Protein AF-A0A0T9GIX4-F1 (afdb_monomer_lite)

Organism: Streptococcus pneumoniae (NCBI:txid1313)

Foldseek 3Di:
DVVVVVVVCVVPVPPADCPRPVNVVVVVVVVVVVVVVVVVVVVLVVLLVVCVVPPQQVVQVVDPPRDSSNSSVVVVVVVVVVVVPDPDPPDDPVVVVPPVVVVVPD

Structure (mmCIF, N/CA/C/O backbone):
data_AF-A0A0T9GIX4-F1
#
_entry.id   AF-A0A0T9GIX4-F1
#
loop_
_atom_site.group_PDB
_atom_site.id
_atom_site.type_symbol
_atom_site.label_atom_id
_atom_site.label_alt_id
_atom_site.label_comp_id
_atom_site.label_asym_id
_atom_site.label_entity_id
_atom_site.label_seq_id
_atom_site.pdbx_PDB_ins_code
_atom_site.Cartn_x
_atom_site.Cartn_y
_atom_site.Cartn_z
_atom_site.occupancy
_atom_site.B_iso_or_equiv
_atom_site.auth_seq_id
_atom_site.auth_comp_id
_atom_site.auth_asym_id
_atom_site.auth_atom_id
_atom_site.pdbx_PDB_model_num
ATOM 1 N N . MET A 1 1 ? -20.799 -13.698 5.369 1.00 61.03 1 MET A N 1
ATOM 2 C CA . MET A 1 1 ? -19.541 -13.365 6.087 1.00 61.03 1 MET A CA 1
ATOM 3 C C . MET A 1 1 ? -19.822 -12.476 7.296 1.00 61.03 1 MET A C 1
ATOM 5 O O . MET A 1 1 ? -19.457 -12.865 8.394 1.00 61.03 1 MET A O 1
ATOM 9 N N . ALA A 1 2 ? -20.518 -11.344 7.117 1.00 73.88 2 ALA A N 1
ATOM 10 C CA . ALA A 1 2 ? -20.869 -10.421 8.203 1.00 73.88 2 ALA A CA 1
ATOM 11 C C . ALA A 1 2 ? -21.776 -11.034 9.295 1.00 73.88 2 ALA A C 1
ATOM 13 O O . ALA A 1 2 ? -21.493 -10.844 10.470 1.00 73.88 2 ALA A O 1
ATOM 14 N N . GLU A 1 3 ? -22.789 -11.834 8.932 1.00 77.56 3 GLU A N 1
ATOM 15 C CA . GLU A 1 3 ? -23.657 -12.530 9.909 1.00 77.56 3 GLU A CA 1
ATOM 16 C C . GLU A 1 3 ? -22.873 -13.449 10.847 1.00 77.56 3 GLU A C 1
ATOM 18 O O . GLU A 1 3 ? -22.996 -13.347 12.060 1.00 77.56 3 GLU A O 1
ATOM 23 N N . LYS A 1 4 ? -21.988 -14.280 10.288 1.00 83.06 4 LYS A N 1
ATOM 24 C CA . LYS A 1 4 ? -21.161 -15.211 11.064 1.00 83.06 4 LYS A CA 1
ATOM 25 C C . LYS A 1 4 ? -20.226 -14.482 12.038 1.00 83.06 4 LYS A C 1
ATOM 27 O O . LYS A 1 4 ? -19.991 -14.963 13.138 1.00 83.06 4 LYS A O 1
ATOM 32 N N . LEU A 1 5 ? -19.702 -13.320 11.635 1.00 75.06 5 LEU A N 1
ATOM 33 C CA . LEU A 1 5 ? -18.893 -12.460 12.503 1.00 75.06 5 LEU A CA 1
ATOM 34 C C . LEU A 1 5 ? -19.735 -11.812 13.611 1.00 75.06 5 LEU A C 1
ATOM 36 O O . LEU A 1 5 ? -19.250 -11.695 14.731 1.00 75.06 5 LEU A O 1
ATOM 40 N N . SER A 1 6 ? -20.982 -11.432 13.316 1.00 74.00 6 SER A N 1
ATOM 41 C CA . SER A 1 6 ? -21.924 -10.893 14.306 1.00 74.00 6 SER A CA 1
ATOM 42 C C . SER A 1 6 ? -22.282 -11.934 15.364 1.00 74.00 6 SER A C 1
ATOM 44 O O . SER A 1 6 ? -22.229 -11.643 16.553 1.00 74.00 6 SER A O 1
ATOM 46 N N . GLU A 1 7 ? -22.563 -13.164 14.940 1.00 80.06 7 GLU A N 1
ATOM 47 C CA . GLU A 1 7 ? -22.918 -14.284 15.819 1.00 80.06 7 GLU A CA 1
ATOM 48 C C . GLU A 1 7 ? -21.757 -14.654 16.765 1.00 80.06 7 GLU A C 1
ATOM 50 O O . GLU A 1 7 ? -21.942 -14.812 17.971 1.00 80.06 7 GLU A O 1
ATOM 55 N N . LEU A 1 8 ? -20.528 -14.707 16.236 1.00 74.75 8 LEU A N 1
ATOM 56 C CA . LEU A 1 8 ? -19.301 -14.909 17.020 1.00 74.75 8 LEU A CA 1
ATOM 57 C C . LEU A 1 8 ? -19.029 -13.751 17.987 1.00 74.75 8 LEU A C 1
ATOM 59 O O . LEU A 1 8 ? -18.635 -13.983 19.130 1.00 74.75 8 LEU A O 1
ATOM 63 N N . ALA A 1 9 ? -19.245 -12.510 17.545 1.00 69.12 9 ALA A N 1
ATOM 64 C CA . ALA A 1 9 ? -19.086 -11.340 18.396 1.00 69.12 9 ALA A CA 1
ATOM 65 C C . ALA A 1 9 ? -20.074 -11.380 19.567 1.00 69.12 9 ALA A C 1
ATOM 67 O O . ALA A 1 9 ? -19.653 -11.213 20.705 1.00 69.12 9 ALA A O 1
ATOM 68 N N . GLU A 1 10 ? -21.351 -11.680 19.326 1.00 71.44 10 GLU A N 1
ATOM 69 C CA . GLU A 1 10 ? -22.364 -11.815 20.380 1.00 71.44 10 GLU A CA 1
ATOM 70 C C . GLU A 1 10 ? -22.006 -12.900 21.407 1.00 71.44 10 GLU A C 1
ATOM 72 O O . GLU A 1 10 ? -22.176 -12.687 22.609 1.00 71.44 10 GLU A O 1
ATOM 77 N N . GLN A 1 11 ? -21.432 -14.021 20.961 1.00 71.25 11 GLN A N 1
ATOM 78 C CA . GLN A 1 11 ? -20.985 -15.109 21.838 1.00 71.25 11 GLN A CA 1
ATOM 79 C C . GLN A 1 11 ? -19.714 -14.775 22.641 1.00 71.25 11 GLN A C 1
ATOM 81 O O . GLN A 1 11 ? -19.583 -15.213 23.783 1.00 71.25 11 GLN A O 1
ATOM 86 N N . SER A 1 12 ? -18.778 -13.996 22.088 1.00 65.88 12 SER A N 1
ATOM 87 C CA . SER A 1 12 ? -17.534 -13.599 22.774 1.00 65.88 12 SER A CA 1
ATOM 88 C C . SER A 1 12 ? -17.674 -12.359 23.667 1.00 65.88 12 SER A C 1
ATOM 90 O O . SER A 1 12 ? -16.859 -12.154 24.565 1.00 65.88 12 SER A O 1
ATOM 92 N N . TYR A 1 13 ? -18.687 -11.520 23.440 1.00 59.78 13 TYR A N 1
ATOM 93 C CA . TYR A 1 13 ? -18.799 -10.183 24.034 1.00 59.78 13 TYR A CA 1
ATOM 94 C C . TYR A 1 13 ? -19.336 -10.145 25.477 1.00 59.78 13 TYR A C 1
ATOM 96 O O . TYR A 1 13 ? -19.253 -9.110 26.137 1.00 59.78 13 TYR A O 1
ATOM 104 N N . LEU A 1 14 ? -19.842 -11.260 26.014 1.00 57.19 14 LEU A N 1
ATOM 105 C CA . LEU A 1 14 ? -20.516 -11.310 27.324 1.00 57.19 14 LEU A CA 1
ATOM 106 C C . LEU A 1 14 ? -19.659 -10.891 28.542 1.00 57.19 14 LEU A C 1
ATOM 108 O O . LEU A 1 14 ? -20.202 -10.765 29.636 1.00 57.19 14 LEU A O 1
ATOM 112 N N . ALA A 1 15 ? -18.355 -10.640 28.381 1.00 60.59 15 ALA A N 1
ATOM 113 C CA . ALA A 1 15 ? -17.451 -10.293 29.480 1.00 60.59 15 ALA A CA 1
ATOM 114 C C . ALA A 1 15 ? -17.033 -8.808 29.561 1.00 60.59 15 ALA A C 1
ATOM 116 O O . ALA A 1 15 ? -16.437 -8.416 30.564 1.00 60.59 15 ALA A O 1
ATOM 117 N N . ILE A 1 16 ? -17.294 -7.968 28.546 1.00 59.62 16 ILE A N 1
ATOM 118 C CA . ILE A 1 16 ? -16.736 -6.601 28.482 1.00 59.62 16 ILE A CA 1
ATOM 119 C C . ILE A 1 16 ? -17.812 -5.594 28.055 1.00 59.62 16 ILE A C 1
ATOM 121 O O . ILE A 1 16 ? -18.449 -5.752 27.021 1.00 59.62 16 ILE A O 1
ATOM 125 N N . SER A 1 17 ? -18.019 -4.531 28.839 1.00 65.00 17 SER A N 1
ATOM 126 C CA . SER A 1 17 ? -19.002 -3.481 28.526 1.00 65.00 17 SER A CA 1
ATOM 127 C C . SER A 1 17 ? -18.569 -2.599 27.340 1.00 65.00 17 SER A C 1
ATOM 129 O O . SER A 1 17 ? -17.380 -2.432 27.073 1.00 65.00 17 SER A O 1
ATOM 131 N N . LYS A 1 18 ? -19.529 -1.973 26.631 1.00 63.41 18 LYS A N 1
ATOM 132 C CA . LYS A 1 18 ? -19.282 -1.128 25.425 1.00 63.41 18 LYS A CA 1
ATOM 133 C C . LYS A 1 18 ? -18.420 0.105 25.694 1.00 63.41 18 LYS A C 1
ATOM 135 O O . LYS A 1 18 ? -17.890 0.695 24.751 1.00 63.41 18 LYS A O 1
ATOM 140 N N . THR A 1 19 ? -18.316 0.457 26.968 1.00 63.53 19 THR A N 1
ATOM 141 C CA . THR A 1 19 ? -17.606 1.600 27.542 1.00 63.53 19 THR A CA 1
ATOM 142 C C . TH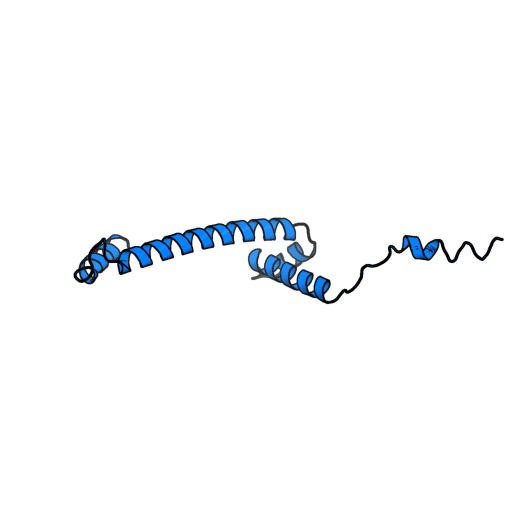R A 1 19 ? -16.462 1.145 28.448 1.00 63.53 19 THR A C 1
ATOM 144 O O . THR A 1 19 ? -16.002 1.903 29.295 1.00 63.53 19 THR A O 1
ATOM 147 N N . SER A 1 20 ? -16.045 -0.122 28.352 1.00 76.31 20 SER A N 1
ATOM 148 C CA . SER A 1 20 ? -14.847 -0.580 29.042 1.00 76.31 20 SER A CA 1
ATOM 149 C C . SER A 1 20 ? -13.636 0.158 28.466 1.00 76.31 20 SER A C 1
ATOM 151 O O . SER A 1 20 ? -13.549 0.260 27.236 1.00 76.31 20 SER A O 1
ATOM 153 N N . PRO A 1 21 ? -12.673 0.594 29.297 1.00 75.06 21 PRO A N 1
ATOM 154 C CA . PRO A 1 21 ? -11.437 1.223 28.829 1.00 75.06 21 PRO A CA 1
ATOM 155 C C . PRO A 1 21 ? -10.738 0.422 27.719 1.00 75.06 21 PRO A C 1
ATOM 157 O O . PRO A 1 21 ? -10.284 0.983 26.730 1.00 75.06 21 PRO A O 1
ATOM 160 N N . MET A 1 22 ? -10.775 -0.912 27.808 1.00 79.69 22 MET A N 1
ATOM 161 C CA . MET A 1 22 ? -10.216 -1.814 26.793 1.00 79.69 22 MET A CA 1
ATOM 162 C C . MET A 1 22 ? -10.904 -1.672 25.421 1.00 79.69 22 MET A C 1
ATOM 164 O O . MET A 1 22 ? -10.268 -1.764 24.376 1.00 79.69 22 MET A O 1
ATOM 168 N N . THR A 1 23 ? -12.222 -1.452 25.392 1.00 82.06 23 THR A N 1
ATOM 169 C CA . THR A 1 23 ? -12.969 -1.250 24.139 1.00 82.06 23 THR A CA 1
ATOM 170 C C . THR A 1 23 ? -12.678 0.117 23.518 1.00 82.06 23 THR A C 1
ATOM 172 O O . THR A 1 23 ? -12.684 0.236 22.293 1.00 82.06 23 THR A O 1
ATOM 175 N N . GLU A 1 24 ? -12.423 1.144 24.328 1.00 85.62 24 GLU A N 1
ATOM 176 C CA . GLU A 1 24 ? -12.012 2.466 23.838 1.00 85.62 24 GLU A CA 1
ATOM 177 C C . GLU A 1 24 ? -10.597 2.441 23.253 1.00 85.62 24 GLU A C 1
ATOM 179 O O . GLU A 1 24 ? -10.403 2.961 22.155 1.00 85.62 24 GLU A O 1
ATOM 184 N N . GLU A 1 25 ? -9.648 1.754 23.894 1.00 88.00 25 GLU A N 1
ATOM 185 C CA . GLU A 1 25 ? -8.291 1.590 23.354 1.00 88.00 25 GLU A CA 1
ATOM 186 C C . GLU A 1 25 ? -8.282 0.856 22.010 1.00 88.00 25 GLU A C 1
ATOM 188 O O . GLU A 1 25 ? -7.661 1.317 21.052 1.00 88.00 25 GLU A O 1
ATOM 193 N N . VAL A 1 26 ? -9.026 -0.247 21.885 1.00 89.56 26 VAL A N 1
ATOM 194 C CA . VAL A 1 26 ? -9.122 -0.982 20.611 1.00 89.56 26 VAL A CA 1
ATOM 195 C C . VAL A 1 26 ? -9.714 -0.105 19.505 1.00 89.56 26 VAL A C 1
ATOM 197 O O . VAL A 1 26 ? -9.216 -0.120 18.378 1.00 89.56 26 VAL A O 1
ATOM 200 N N . LYS A 1 27 ? -10.749 0.692 19.808 1.00 90.31 27 LYS A N 1
ATOM 201 C CA . LYS A 1 27 ? -11.325 1.644 18.842 1.00 90.31 27 LYS A CA 1
ATOM 202 C C . LYS A 1 27 ? -10.311 2.708 18.436 1.00 90.31 27 LYS A C 1
ATOM 204 O O . LYS A 1 27 ? -10.181 2.978 17.244 1.00 90.31 27 LYS A O 1
ATOM 209 N N . TYR A 1 28 ? -9.593 3.276 19.403 1.00 93.69 28 TYR A N 1
ATOM 210 C CA . TYR A 1 28 ? -8.563 4.280 19.158 1.00 93.69 28 TYR A CA 1
ATOM 211 C C . TYR A 1 28 ? -7.465 3.736 18.238 1.00 93.69 28 TYR A C 1
ATOM 213 O O . TYR A 1 28 ? -7.172 4.332 17.204 1.00 93.69 28 TYR A O 1
ATOM 221 N N . HIS A 1 29 ? -6.918 2.559 18.544 1.00 95.19 29 HIS A N 1
ATOM 222 C CA . HIS A 1 29 ? -5.887 1.943 17.712 1.00 95.19 29 HIS A CA 1
ATOM 223 C C . HIS A 1 29 ? -6.392 1.587 16.315 1.00 95.19 29 HIS A C 1
ATOM 225 O O . HIS A 1 29 ? -5.670 1.795 15.345 1.00 95.19 29 HIS A O 1
ATOM 231 N N . ALA A 1 30 ? -7.629 1.103 16.178 1.00 96.19 30 ALA A N 1
ATOM 232 C CA . ALA A 1 30 ? -8.213 0.834 14.866 1.00 96.19 30 ALA A CA 1
ATOM 233 C C . ALA A 1 30 ? -8.341 2.112 14.018 1.00 96.19 30 ALA A C 1
ATOM 235 O O . ALA A 1 30 ? -8.027 2.100 12.827 1.00 96.19 30 ALA A O 1
ATOM 236 N N . GLN A 1 31 ? -8.765 3.222 14.628 1.00 96.75 31 GLN A N 1
ATOM 237 C CA . GLN A 1 31 ? -8.837 4.522 13.958 1.00 96.75 31 GLN A CA 1
ATOM 238 C C . GLN A 1 31 ? -7.450 5.037 13.569 1.00 96.75 31 GLN A C 1
ATOM 240 O O . GLN A 1 31 ? -7.272 5.542 12.461 1.00 96.75 31 GLN A O 1
ATOM 245 N N . GLU A 1 32 ? -6.465 4.874 14.447 1.00 97.56 32 GLU A N 1
ATOM 246 C CA . GLU A 1 32 ? -5.100 5.312 14.185 1.00 97.56 32 GLU A CA 1
ATOM 247 C C . GLU A 1 32 ? -4.438 4.480 13.083 1.00 97.56 32 GLU A C 1
ATOM 249 O O . GLU A 1 32 ? -3.815 5.038 12.183 1.00 97.56 32 GLU A O 1
ATOM 254 N N . LEU A 1 33 ? -4.654 3.162 13.071 1.00 98.06 33 LEU A N 1
ATOM 255 C CA . LEU A 1 33 ? -4.233 2.294 11.971 1.00 98.06 33 LEU A CA 1
ATOM 256 C C . LEU A 1 33 ? -4.838 2.751 10.644 1.00 98.06 33 LEU A C 1
ATOM 258 O O . LEU A 1 33 ? -4.105 2.903 9.673 1.00 98.06 33 LEU A O 1
ATOM 262 N N . LEU A 1 34 ? -6.141 3.045 10.605 1.00 97.88 34 LEU A N 1
ATOM 263 C CA . LEU A 1 34 ? -6.789 3.556 9.396 1.00 97.88 34 LEU A CA 1
ATOM 264 C C . LEU A 1 34 ? -6.167 4.882 8.933 1.00 97.88 34 LEU A C 1
ATOM 266 O O . LEU A 1 34 ? -5.884 5.058 7.747 1.00 97.88 34 LEU A O 1
ATOM 270 N N . ARG A 1 35 ? -5.923 5.811 9.866 1.00 97.88 35 ARG A N 1
ATOM 271 C CA . ARG A 1 35 ? -5.275 7.099 9.580 1.00 97.88 35 ARG A CA 1
ATOM 272 C C . ARG A 1 35 ? -3.879 6.896 8.987 1.00 97.88 35 ARG A C 1
ATOM 274 O O . ARG A 1 35 ? -3.544 7.535 7.990 1.00 97.88 35 ARG A O 1
ATOM 281 N N . LEU A 1 36 ? -3.084 6.009 9.582 1.00 98.25 36 LEU A N 1
ATOM 282 C CA . LEU A 1 36 ? -1.727 5.688 9.139 1.00 98.25 36 LEU A CA 1
ATOM 283 C C . LEU A 1 36 ? -1.719 4.982 7.780 1.00 98.25 36 LEU A C 1
ATOM 285 O O . LEU A 1 36 ? -0.904 5.331 6.932 1.00 98.25 36 LEU A O 1
ATOM 289 N N . THR A 1 37 ? -2.636 4.044 7.535 1.00 97.62 37 THR A N 1
ATOM 290 C CA . THR A 1 37 ? -2.768 3.372 6.235 1.00 97.62 37 THR A CA 1
ATOM 291 C C . THR A 1 37 ? -3.107 4.367 5.132 1.00 97.62 37 THR A C 1
ATOM 293 O O . THR A 1 37 ? -2.403 4.409 4.128 1.00 97.62 37 THR A O 1
ATOM 296 N N . ASN A 1 38 ? -4.097 5.237 5.351 1.00 97.56 38 ASN A N 1
ATOM 297 C CA . ASN A 1 38 ? -4.455 6.270 4.376 1.00 97.56 38 ASN A CA 1
ATOM 298 C C . ASN A 1 38 ? -3.283 7.216 4.097 1.00 97.56 38 ASN A C 1
ATOM 300 O O . ASN A 1 38 ? -3.050 7.598 2.952 1.00 97.56 38 ASN A O 1
ATOM 304 N N . ARG A 1 39 ? -2.523 7.585 5.136 1.00 97.19 39 ARG A N 1
ATOM 305 C CA . ARG A 1 39 ? -1.337 8.424 4.959 1.00 97.19 39 ARG A CA 1
ATOM 306 C C . ARG A 1 39 ? -0.254 7.709 4.149 1.00 97.19 39 ARG A C 1
ATOM 308 O O . ARG A 1 39 ? 0.283 8.305 3.224 1.00 97.19 39 ARG A O 1
ATOM 315 N N . LYS A 1 40 ? 0.016 6.436 4.449 1.00 94.56 40 LYS A N 1
ATOM 316 C CA . LYS A 1 40 ? 0.968 5.603 3.701 1.00 94.56 40 LYS A CA 1
ATOM 317 C C . LYS A 1 40 ? 0.606 5.533 2.216 1.00 94.56 40 LYS A C 1
ATOM 319 O O . LYS A 1 40 ? 1.496 5.593 1.380 1.00 94.56 40 LYS A O 1
ATOM 324 N N . ASP A 1 41 ? -0.675 5.397 1.883 1.00 94.69 41 ASP A N 1
ATOM 325 C CA . ASP A 1 41 ? -1.117 5.325 0.485 1.00 94.69 41 ASP A CA 1
ATOM 326 C C . ASP A 1 41 ? -0.933 6.665 -0.247 1.00 94.69 41 ASP A C 1
ATOM 328 O O . ASP A 1 41 ? -0.506 6.684 -1.399 1.00 94.69 41 ASP A O 1
ATOM 332 N N . GLN A 1 42 ? -1.167 7.792 0.434 1.00 95.69 42 GLN A N 1
ATOM 333 C CA . GLN A 1 42 ? -0.877 9.128 -0.105 1.00 95.69 42 GLN A CA 1
ATOM 334 C C . GLN A 1 42 ? 0.620 9.369 -0.314 1.00 95.69 42 GLN A C 1
ATOM 336 O O . GLN A 1 42 ? 1.013 9.975 -1.309 1.00 95.69 42 GLN A O 1
ATOM 341 N N . ASP A 1 43 ? 1.451 8.941 0.635 1.00 91.31 43 ASP A N 1
ATOM 342 C CA . ASP A 1 43 ? 2.904 9.080 0.535 1.00 91.31 43 ASP A CA 1
ATOM 343 C C . ASP A 1 43 ? 3.446 8.204 -0.601 1.00 91.31 43 ASP A C 1
ATOM 345 O O . ASP A 1 43 ? 4.232 8.678 -1.414 1.00 91.31 43 ASP A O 1
ATOM 349 N N . LEU A 1 44 ? 2.945 6.975 -0.742 1.00 91.38 44 LEU A N 1
ATOM 350 C CA . LEU A 1 44 ? 3.297 6.088 -1.848 1.00 91.38 44 LEU A CA 1
ATOM 351 C C . LEU A 1 44 ? 2.937 6.686 -3.216 1.00 91.38 44 LEU A C 1
ATOM 353 O O . LEU A 1 44 ? 3.752 6.619 -4.131 1.00 91.38 44 LEU A O 1
ATOM 357 N N . ALA A 1 45 ? 1.752 7.287 -3.356 1.00 9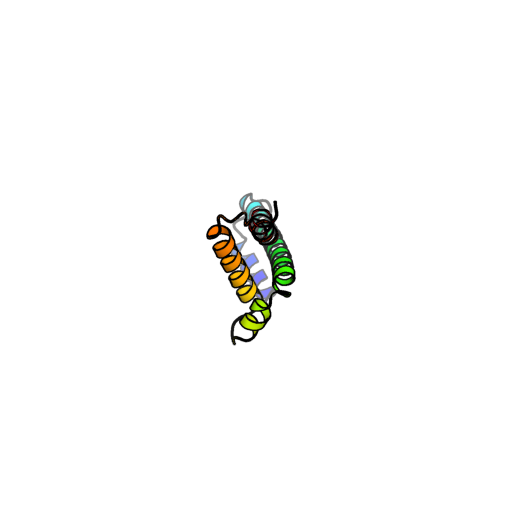3.38 45 ALA A N 1
ATOM 358 C CA . ALA A 1 45 ? 1.347 7.936 -4.603 1.00 93.38 45 ALA A CA 1
ATOM 359 C C . ALA A 1 45 ? 2.297 9.083 -4.989 1.00 93.38 45 ALA A C 1
ATOM 361 O O . ALA A 1 45 ? 2.719 9.167 -6.137 1.00 93.38 45 ALA A O 1
ATOM 362 N N . GLN A 1 46 ? 2.696 9.914 -4.018 1.00 92.94 46 GLN A N 1
ATOM 363 C CA . GLN A 1 46 ? 3.688 10.973 -4.240 1.00 92.94 46 GLN A CA 1
ATOM 364 C C . GLN A 1 46 ? 5.060 10.400 -4.614 1.00 92.94 46 GLN A C 1
ATOM 366 O O . GLN A 1 46 ? 5.731 10.926 -5.494 1.00 92.94 46 GLN A O 1
ATOM 371 N N . MET A 1 47 ? 5.495 9.316 -3.964 1.00 93.19 47 MET A N 1
ATOM 372 C CA . MET A 1 47 ? 6.769 8.675 -4.298 1.00 93.19 47 MET A CA 1
ATOM 373 C C . MET A 1 47 ? 6.760 8.099 -5.721 1.00 93.19 47 MET A C 1
ATOM 375 O O . MET A 1 47 ? 7.776 8.171 -6.406 1.00 93.19 47 MET A O 1
ATOM 379 N N . ILE A 1 48 ? 5.629 7.550 -6.174 1.00 94.44 48 ILE A N 1
ATOM 380 C CA . ILE A 1 48 ? 5.462 7.079 -7.555 1.00 94.44 48 ILE A CA 1
ATOM 381 C C . ILE A 1 48 ? 5.539 8.254 -8.533 1.00 94.44 48 ILE A C 1
ATOM 383 O O . ILE A 1 48 ? 6.308 8.170 -9.481 1.00 94.44 48 ILE A O 1
ATOM 387 N N . GLU A 1 49 ? 4.837 9.360 -8.273 1.00 94.12 49 GLU A N 1
ATOM 388 C CA . GLU A 1 49 ? 4.874 10.569 -9.116 1.00 94.12 49 GLU A CA 1
ATOM 389 C C . GLU A 1 49 ? 6.299 11.127 -9.278 1.00 94.12 49 GLU A C 1
ATOM 391 O O . GLU A 1 49 ? 6.686 11.574 -10.355 1.00 94.12 49 GLU A O 1
ATOM 396 N N . LEU A 1 50 ? 7.109 11.065 -8.217 1.00 91.81 50 LEU A N 1
ATOM 397 C CA . LEU A 1 50 ? 8.515 11.473 -8.263 1.00 91.81 50 LEU A CA 1
ATOM 398 C C . LEU A 1 50 ? 9.404 10.481 -9.026 1.00 91.81 50 LEU A C 1
ATOM 400 O O . LEU A 1 50 ? 10.391 10.898 -9.628 1.00 91.81 50 LEU A O 1
ATOM 404 N N . ALA A 1 51 ? 9.075 9.188 -8.993 1.00 92.19 51 ALA A N 1
ATOM 405 C CA . ALA A 1 51 ? 9.860 8.134 -9.629 1.00 92.19 51 ALA A CA 1
ATOM 406 C C . ALA A 1 51 ? 9.520 7.939 -11.115 1.00 92.19 51 ALA A C 1
ATOM 408 O O . ALA A 1 51 ? 10.417 7.649 -11.897 1.00 92.19 51 ALA A O 1
ATOM 409 N N . GLU A 1 52 ? 8.262 8.132 -11.518 1.00 94.06 52 GLU A N 1
ATOM 410 C CA . GLU A 1 52 ? 7.764 7.953 -12.889 1.00 94.06 52 GLU A CA 1
ATOM 411 C C . GLU A 1 52 ? 8.606 8.640 -13.987 1.00 94.06 52 GLU A C 1
ATOM 413 O O . GLU A 1 52 ? 8.865 7.998 -15.006 1.00 94.06 52 GLU A O 1
ATOM 418 N N . PRO A 1 53 ? 9.094 9.891 -13.829 1.00 94.56 53 PRO A N 1
ATOM 419 C CA . PRO A 1 53 ? 9.908 10.535 -14.863 1.00 94.56 53 PRO A CA 1
ATOM 420 C C . PRO A 1 53 ? 11.343 9.991 -14.971 1.00 94.56 53 PRO A C 1
ATOM 422 O O . PRO A 1 53 ? 12.065 10.380 -15.894 1.00 94.56 53 PRO A O 1
ATOM 425 N N . LEU A 1 54 ? 11.794 9.150 -14.035 1.00 92.19 54 LEU A N 1
ATOM 426 C CA . LEU A 1 54 ? 13.150 8.607 -14.035 1.00 92.19 54 LEU A CA 1
ATOM 427 C C . LEU A 1 54 ? 13.256 7.427 -15.013 1.00 92.19 54 LEU A C 1
ATOM 429 O O . LEU A 1 54 ? 12.407 6.533 -14.994 1.00 92.19 54 LEU A O 1
ATOM 433 N N . PRO A 1 55 ? 14.313 7.355 -15.843 1.00 92.31 55 PRO A N 1
ATOM 434 C CA . PRO A 1 55 ? 14.472 6.261 -16.801 1.00 92.31 55 PRO A CA 1
ATOM 435 C C . PRO A 1 55 ? 14.568 4.884 -16.122 1.00 92.31 55 PRO A C 1
ATOM 437 O O . PRO A 1 55 ? 14.174 3.875 -16.704 1.00 92.31 55 PRO A O 1
ATOM 440 N N . GLU A 1 56 ? 15.054 4.823 -14.880 1.00 93.50 56 GLU A N 1
ATOM 441 C CA . GLU A 1 56 ? 15.120 3.609 -14.068 1.00 93.50 56 GLU A CA 1
ATOM 442 C C . GLU A 1 56 ? 13.735 3.031 -13.757 1.00 93.50 56 GLU A C 1
ATOM 444 O O . GLU A 1 56 ? 13.607 1.815 -13.611 1.00 93.50 56 GLU A O 1
ATOM 449 N N . TYR A 1 57 ? 12.695 3.865 -13.679 1.00 94.88 57 TYR A N 1
ATOM 450 C CA . TYR A 1 57 ? 11.346 3.437 -13.320 1.00 94.88 57 TYR A CA 1
ATOM 451 C C . TYR A 1 57 ? 10.737 2.512 -14.377 1.00 94.88 57 TYR A C 1
ATOM 453 O O . TYR A 1 57 ? 10.340 1.390 -14.053 1.00 94.88 57 TYR A O 1
ATOM 461 N N . GLU A 1 58 ? 10.757 2.911 -15.654 1.00 95.25 58 GLU A N 1
ATOM 462 C CA . GLU A 1 58 ? 10.290 2.051 -16.752 1.00 95.25 58 GLU A CA 1
ATOM 463 C C . GLU A 1 58 ? 11.136 0.777 -16.889 1.00 95.25 58 GLU A C 1
ATOM 465 O O . GLU A 1 58 ? 10.605 -0.306 -17.156 1.00 95.25 58 GLU A O 1
ATOM 470 N N . ILE A 1 59 ? 12.451 0.875 -16.660 1.00 95.94 59 ILE A N 1
ATOM 471 C CA . ILE A 1 59 ? 13.350 -0.285 -16.697 1.00 95.94 59 ILE A CA 1
ATOM 472 C C . ILE A 1 59 ? 12.968 -1.291 -15.608 1.00 95.94 59 ILE A C 1
ATOM 474 O O . ILE A 1 59 ? 12.860 -2.485 -15.894 1.00 95.94 59 ILE A O 1
ATOM 478 N N . LEU A 1 60 ? 12.731 -0.838 -14.376 1.00 96.38 60 LEU A N 1
ATOM 479 C CA . LEU A 1 60 ? 12.331 -1.707 -13.268 1.00 96.38 60 LEU A CA 1
ATOM 480 C C . LEU A 1 60 ? 10.958 -2.345 -13.516 1.00 96.38 60 LEU A C 1
ATOM 482 O O . LEU A 1 60 ? 10.813 -3.546 -13.296 1.00 96.38 60 LEU A O 1
ATOM 486 N N . LEU A 1 61 ? 9.985 -1.591 -14.037 1.00 97.06 61 LEU A N 1
ATOM 487 C CA . LEU A 1 61 ? 8.655 -2.112 -14.382 1.00 97.06 61 LEU A CA 1
ATOM 488 C C . LEU A 1 61 ? 8.669 -3.130 -15.530 1.00 97.06 61 LEU A C 1
ATOM 490 O O . LEU A 1 61 ? 7.778 -3.975 -15.617 1.00 97.06 61 LEU A O 1
ATOM 494 N N . SER A 1 62 ? 9.683 -3.098 -16.399 1.00 97.31 62 SER A N 1
ATOM 495 C CA . SER A 1 62 ? 9.843 -4.103 -17.456 1.00 97.31 62 SER A CA 1
ATOM 496 C C . SER A 1 62 ? 10.167 -5.508 -16.920 1.00 97.31 62 SER A C 1
ATOM 498 O O . SER A 1 62 ? 10.005 -6.495 -17.643 1.00 97.31 62 SER A O 1
ATOM 500 N N . ILE A 1 63 ? 10.603 -5.622 -15.658 1.00 97.56 63 ILE A N 1
ATOM 501 C CA . ILE A 1 63 ? 10.940 -6.892 -15.008 1.00 97.56 63 ILE A CA 1
ATOM 502 C C . ILE A 1 63 ? 9.655 -7.554 -14.477 1.00 97.56 63 ILE A C 1
ATOM 504 O O . ILE A 1 63 ? 9.001 -7.006 -13.586 1.00 97.56 63 ILE A O 1
ATOM 508 N N . PRO A 1 64 ? 9.294 -8.769 -14.940 1.00 97.19 64 PRO A N 1
ATOM 509 C CA . PRO A 1 64 ? 8.114 -9.467 -14.442 1.00 97.19 64 PRO A CA 1
ATOM 510 C C . PRO A 1 64 ? 8.157 -9.670 -12.923 1.00 97.19 64 PRO A C 1
ATOM 512 O O . PRO A 1 64 ? 9.116 -10.224 -12.387 1.00 97.19 64 PRO A O 1
ATOM 515 N N . GLY A 1 65 ? 7.090 -9.261 -12.235 1.00 95.38 65 GLY A N 1
ATOM 516 C CA . GLY A 1 65 ? 6.972 -9.372 -10.778 1.00 95.38 65 GLY A CA 1
ATOM 517 C C . GLY A 1 65 ? 7.464 -8.151 -9.996 1.00 95.38 65 GLY A C 1
ATOM 518 O O . GLY A 1 65 ? 7.279 -8.127 -8.781 1.00 95.38 65 GLY A O 1
ATOM 519 N N . ILE A 1 66 ? 8.023 -7.132 -10.658 1.00 96.50 66 ILE A N 1
ATOM 520 C CA . ILE A 1 66 ? 8.278 -5.826 -10.041 1.00 96.50 66 ILE A CA 1
ATOM 521 C C . ILE A 1 66 ? 7.080 -4.913 -10.297 1.00 96.50 66 ILE A C 1
ATOM 523 O O . ILE A 1 66 ? 6.745 -4.599 -11.435 1.00 96.50 66 ILE A O 1
ATOM 527 N N . ALA A 1 67 ? 6.424 -4.504 -9.215 1.00 95.94 67 ALA A N 1
ATOM 528 C CA . ALA A 1 67 ? 5.347 -3.524 -9.249 1.00 95.94 67 ALA A CA 1
ATOM 529 C C . ALA A 1 67 ? 5.881 -2.114 -8.960 1.00 95.94 67 ALA A C 1
ATOM 531 O O . ALA A 1 67 ? 6.985 -1.955 -8.438 1.00 95.94 67 ALA A O 1
ATOM 532 N N . GLU A 1 68 ? 5.054 -1.103 -9.222 1.00 95.00 68 GLU A N 1
ATOM 533 C CA . GLU A 1 68 ? 5.352 0.321 -9.005 1.00 95.00 68 GLU A CA 1
ATOM 534 C C . GLU A 1 68 ? 5.919 0.588 -7.609 1.00 95.00 68 GLU A C 1
ATOM 536 O O . GLU A 1 68 ? 6.951 1.229 -7.465 1.00 95.00 68 GLU A O 1
ATOM 541 N N . THR A 1 69 ? 5.311 0.008 -6.572 1.00 93.25 69 THR A N 1
ATOM 542 C CA . THR A 1 69 ? 5.743 0.193 -5.180 1.00 93.25 69 THR A CA 1
ATOM 543 C C . THR A 1 69 ? 7.161 -0.315 -4.928 1.00 93.25 69 THR 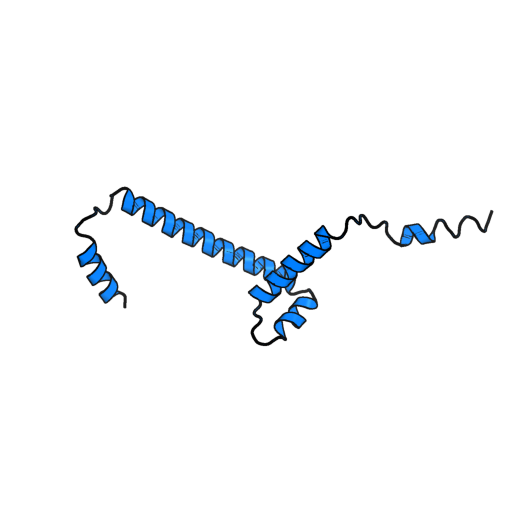A C 1
ATOM 545 O O . THR A 1 69 ? 7.931 0.311 -4.202 1.00 93.25 69 THR A O 1
ATOM 548 N N . THR A 1 70 ? 7.522 -1.440 -5.544 1.00 95.12 70 THR A N 1
ATOM 549 C CA . THR A 1 70 ? 8.854 -2.037 -5.444 1.00 95.12 70 THR A CA 1
ATOM 550 C C . THR A 1 70 ? 9.862 -1.253 -6.274 1.00 95.12 70 THR A C 1
ATOM 552 O O . THR A 1 70 ? 10.952 -0.979 -5.781 1.00 95.12 70 THR A O 1
ATOM 555 N N . ALA A 1 71 ? 9.495 -0.840 -7.490 1.00 95.12 71 ALA A N 1
ATOM 556 C CA . ALA A 1 71 ? 10.341 -0.008 -8.340 1.00 95.12 71 ALA A CA 1
ATOM 557 C C . ALA A 1 71 ? 10.675 1.327 -7.654 1.00 95.12 71 ALA A C 1
ATOM 559 O O . ALA A 1 71 ? 11.841 1.694 -7.532 1.00 95.12 71 ALA A O 1
ATOM 560 N N . THR A 1 72 ? 9.662 1.998 -7.109 1.00 94.06 72 THR A N 1
ATOM 561 C CA . THR A 1 72 ? 9.810 3.243 -6.355 1.00 94.06 72 THR A CA 1
ATOM 562 C C . THR A 1 72 ? 10.641 3.062 -5.079 1.00 94.06 72 THR A C 1
ATOM 564 O O . THR A 1 72 ? 11.466 3.922 -4.781 1.00 94.06 72 THR A O 1
ATOM 567 N N . SER A 1 73 ? 10.486 1.952 -4.339 1.00 91.25 73 SER A N 1
ATOM 568 C CA . SER A 1 73 ? 11.336 1.659 -3.167 1.00 91.25 73 SER A CA 1
ATOM 569 C C . SER A 1 73 ? 12.803 1.516 -3.563 1.00 91.25 73 SER A C 1
ATOM 571 O O . SER A 1 73 ? 13.664 2.147 -2.959 1.00 91.25 73 SER A O 1
ATOM 573 N N . ILE A 1 74 ? 13.083 0.743 -4.619 1.00 93.62 74 ILE A N 1
ATOM 574 C CA . ILE A 1 74 ? 14.443 0.535 -5.130 1.00 93.62 74 ILE A CA 1
ATOM 575 C C . ILE A 1 74 ? 15.068 1.870 -5.544 1.00 93.62 74 ILE A C 1
ATOM 577 O O . ILE A 1 74 ? 16.200 2.154 -5.165 1.00 93.62 74 I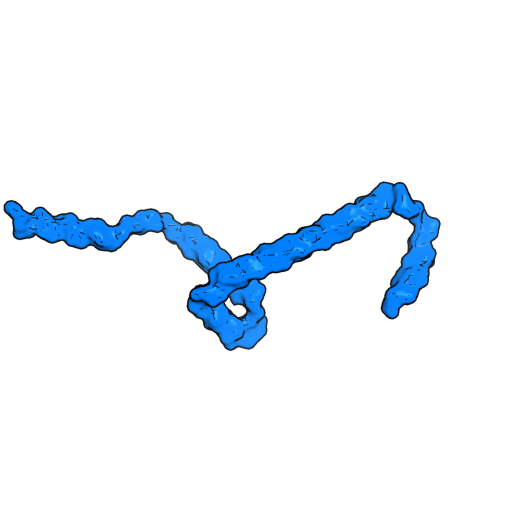LE A O 1
ATOM 581 N N . ILE A 1 75 ? 14.333 2.706 -6.278 1.00 92.25 75 ILE A N 1
ATOM 582 C CA . ILE A 1 75 ? 14.797 4.038 -6.684 1.00 92.25 75 ILE A CA 1
ATOM 583 C C . ILE A 1 75 ? 15.115 4.898 -5.459 1.00 92.25 75 ILE A C 1
ATOM 585 O O . ILE A 1 75 ? 16.225 5.414 -5.357 1.00 92.25 75 ILE A O 1
ATOM 589 N N . GLY A 1 76 ? 14.198 4.998 -4.493 1.00 88.31 76 GLY A N 1
ATOM 590 C CA . GLY A 1 76 ? 14.418 5.794 -3.282 1.00 88.31 76 GLY A CA 1
ATOM 591 C C . GLY A 1 76 ? 15.613 5.310 -2.449 1.00 88.31 76 GLY A C 1
ATOM 592 O O . GLY A 1 76 ? 16.374 6.119 -1.912 1.00 88.31 76 GLY A O 1
ATOM 593 N N . GLU A 1 77 ? 15.827 3.995 -2.371 1.00 86.06 77 GLU A N 1
ATOM 594 C CA . GLU A 1 77 ? 16.981 3.393 -1.694 1.00 86.06 77 GLU A CA 1
ATOM 595 C C . GLU A 1 77 ? 18.300 3.680 -2.430 1.00 86.06 77 GLU A C 1
ATOM 597 O O . GLU A 1 77 ? 19.298 4.040 -1.798 1.00 86.06 77 GLU A O 1
ATOM 602 N N . LEU A 1 78 ? 18.313 3.570 -3.761 1.00 84.00 78 LEU A N 1
ATOM 603 C CA . LEU A 1 78 ? 19.492 3.838 -4.585 1.00 84.00 78 LEU A CA 1
ATOM 604 C C . LEU A 1 78 ? 19.869 5.319 -4.581 1.00 84.00 78 LEU A C 1
ATOM 606 O O . LEU A 1 78 ? 21.045 5.642 -4.412 1.00 84.00 78 LEU A O 1
ATOM 610 N N . GLU A 1 79 ? 18.898 6.223 -4.699 1.00 73.50 79 GLU A N 1
ATOM 611 C CA . GLU A 1 79 ? 19.152 7.661 -4.587 1.00 73.50 79 GLU A CA 1
ATOM 612 C C . GLU A 1 79 ? 19.699 8.026 -3.205 1.00 73.50 79 GLU A C 1
ATOM 614 O O . GLU A 1 79 ? 20.637 8.818 -3.102 1.00 73.50 79 GLU A O 1
ATOM 619 N N . THR A 1 80 ? 19.205 7.383 -2.142 1.00 68.62 80 THR A N 1
ATOM 620 C CA . THR A 1 80 ? 19.754 7.543 -0.788 1.00 68.62 80 THR A CA 1
ATOM 621 C C . THR A 1 80 ? 21.209 7.065 -0.708 1.00 68.62 80 THR A C 1
ATOM 623 O O . THR A 1 80 ? 22.045 7.739 -0.104 1.00 68.62 80 THR A O 1
ATOM 626 N N . PHE A 1 81 ? 21.553 5.939 -1.343 1.00 59.50 81 PHE A N 1
ATOM 627 C CA . PHE A 1 81 ? 22.927 5.427 -1.379 1.00 59.50 81 PHE A CA 1
ATOM 628 C C . PHE A 1 81 ? 23.873 6.336 -2.178 1.00 59.50 81 PHE A C 1
ATOM 630 O O . PHE A 1 81 ? 24.982 6.623 -1.723 1.00 59.50 81 PHE A O 1
ATOM 637 N N . VAL A 1 82 ? 23.438 6.839 -3.336 1.00 57.16 82 VAL A N 1
ATOM 638 C CA . VAL A 1 82 ? 24.217 7.774 -4.163 1.00 57.16 82 VAL A CA 1
ATOM 639 C C . VAL A 1 82 ? 24.401 9.113 -3.443 1.00 57.16 82 VAL A C 1
ATOM 641 O O . VAL A 1 82 ? 25.516 9.636 -3.409 1.00 57.16 82 VAL A O 1
ATOM 644 N N . ALA A 1 83 ? 23.360 9.634 -2.788 1.00 57.47 83 ALA A N 1
ATOM 645 C CA . ALA A 1 83 ? 23.438 10.848 -1.976 1.00 57.47 83 ALA A CA 1
ATOM 646 C C . ALA A 1 83 ? 24.355 10.681 -0.750 1.00 57.47 83 ALA A C 1
ATOM 648 O O . ALA A 1 83 ? 25.088 11.604 -0.400 1.00 57.47 83 ALA A O 1
ATOM 649 N N . PHE A 1 84 ? 24.360 9.505 -0.115 1.00 43.41 84 PHE A N 1
ATOM 650 C CA . PHE A 1 84 ? 25.249 9.196 1.010 1.00 43.41 84 PHE A CA 1
ATOM 651 C C . PHE A 1 84 ? 26.711 9.003 0.574 1.00 43.41 84 PHE A C 1
ATOM 653 O O . PHE A 1 84 ? 27.631 9.401 1.288 1.00 43.41 84 PHE A O 1
ATOM 660 N N . SER A 1 85 ? 26.942 8.415 -0.603 1.00 41.25 85 SER A N 1
ATOM 661 C CA . SER A 1 85 ? 28.283 8.119 -1.121 1.00 41.25 85 SER A CA 1
ATOM 662 C C . SER A 1 85 ? 28.992 9.325 -1.748 1.00 41.25 85 SER A C 1
ATOM 664 O O . SER A 1 85 ? 30.199 9.251 -1.990 1.00 41.25 85 SER A O 1
ATOM 666 N N . LEU A 1 86 ? 28.290 10.423 -2.031 1.00 32.66 86 LEU A N 1
ATOM 667 C CA . LEU A 1 86 ? 28.869 11.600 -2.672 1.00 32.66 86 LEU A CA 1
ATOM 668 C C . LEU A 1 86 ? 29.003 12.765 -1.677 1.00 32.66 86 LEU A C 1
ATOM 670 O O . LEU A 1 86 ? 28.079 13.569 -1.546 1.00 32.66 86 LEU A O 1
ATOM 674 N N . PRO A 1 87 ? 30.175 12.991 -1.049 1.00 40.62 87 PRO A N 1
ATOM 675 C CA . PRO A 1 87 ? 30.496 14.299 -0.506 1.00 40.62 87 PRO A CA 1
ATOM 676 C C . PRO A 1 87 ? 30.947 15.177 -1.677 1.00 40.62 87 PRO A C 1
ATOM 678 O O . PRO A 1 87 ? 32.118 15.525 -1.796 1.00 40.62 87 PRO A O 1
ATOM 681 N N . THR A 1 88 ? 30.047 15.505 -2.601 1.00 34.81 88 THR A N 1
ATOM 682 C CA . THR A 1 88 ? 30.402 16.370 -3.729 1.00 34.81 88 THR A CA 1
ATOM 683 C C . THR A 1 88 ? 29.431 17.525 -3.840 1.00 34.81 88 THR A C 1
ATOM 685 O O . THR A 1 88 ? 28.496 17.517 -4.635 1.00 34.81 88 THR A O 1
ATOM 688 N N . LYS A 1 89 ? 29.761 18.610 -3.132 1.00 42.06 89 LYS A N 1
ATOM 689 C CA . LYS A 1 89 ? 29.598 19.948 -3.705 1.00 42.06 89 LYS A CA 1
ATOM 690 C C . LYS A 1 89 ? 30.555 20.029 -4.901 1.00 42.06 89 LYS A C 1
ATOM 692 O O . LYS A 1 89 ? 31.669 20.528 -4.787 1.00 42.06 89 LYS A O 1
ATOM 697 N N . SER A 1 90 ? 30.156 19.422 -6.016 1.00 39.75 90 SER A N 1
ATOM 698 C CA . SER A 1 90 ? 30.884 19.488 -7.277 1.00 39.75 90 SER A CA 1
ATOM 699 C C . SER A 1 90 ? 30.827 20.936 -7.764 1.00 39.75 90 SER A C 1
ATOM 701 O O . SER A 1 90 ? 29.752 21.479 -8.021 1.00 39.75 90 SER A O 1
ATOM 703 N N . MET A 1 91 ? 31.985 21.597 -7.800 1.00 44.31 91 MET A N 1
ATOM 704 C CA . MET A 1 91 ? 32.140 22.863 -8.512 1.00 44.31 91 MET A CA 1
ATOM 705 C C . MET A 1 91 ? 31.817 22.603 -9.992 1.00 44.31 91 MET A C 1
ATOM 707 O O . MET A 1 91 ? 32.305 21.614 -10.542 1.00 44.31 91 MET A O 1
ATOM 711 N N . PRO A 1 92 ? 30.998 23.445 -10.646 1.00 40.78 92 PRO A N 1
ATOM 712 C CA . PRO A 1 92 ? 30.599 23.201 -12.022 1.00 40.78 92 PRO A CA 1
ATOM 713 C C . PRO A 1 92 ? 31.825 23.206 -12.939 1.00 40.78 92 PRO A C 1
ATOM 715 O O . PRO A 1 92 ? 32.730 24.027 -12.785 1.00 40.78 92 PRO A O 1
ATOM 718 N N . LEU A 1 93 ? 31.827 22.303 -13.924 1.00 47.12 93 LEU A N 1
ATOM 719 C CA . LEU A 1 93 ? 32.905 22.123 -14.906 1.00 47.12 93 LEU A CA 1
ATOM 720 C C . LEU A 1 93 ? 33.251 23.423 -15.671 1.00 47.12 93 LEU A C 1
ATOM 722 O O . LEU A 1 93 ? 34.346 23.543 -16.211 1.00 47.12 93 LEU A O 1
ATOM 726 N N . SER A 1 94 ? 32.352 24.416 -15.660 1.00 50.41 94 SER A N 1
ATOM 727 C CA . SER A 1 94 ? 32.575 25.766 -16.194 1.00 50.41 94 SER A CA 1
ATOM 728 C C . SER A 1 94 ? 33.658 26.565 -15.459 1.00 50.41 94 SER A C 1
ATOM 730 O O . SER A 1 94 ? 34.223 27.489 -16.039 1.00 50.41 94 SER A O 1
ATOM 732 N N . VAL A 1 95 ? 33.972 26.220 -14.206 1.00 51.00 95 VAL A N 1
ATOM 733 C CA . VAL A 1 95 ? 35.037 26.876 -13.429 1.00 51.00 95 VAL A CA 1
ATOM 734 C C . VAL A 1 95 ? 36.416 26.356 -13.844 1.00 51.00 95 VAL A C 1
ATOM 736 O O . VAL A 1 95 ? 37.373 27.122 -13.875 1.00 51.00 95 VAL A O 1
ATOM 739 N N . LEU A 1 96 ? 36.527 25.085 -14.251 1.00 50.84 96 LEU A N 1
ATOM 740 C CA . LEU A 1 96 ? 37.816 24.483 -14.612 1.00 50.84 96 LEU A CA 1
ATOM 741 C C . LEU A 1 96 ? 38.343 24.955 -15.979 1.00 50.84 96 LEU A C 1
ATOM 743 O O . LEU A 1 96 ? 39.538 24.868 -16.239 1.00 50.84 96 LEU A O 1
ATOM 747 N N . THR A 1 97 ? 37.477 25.472 -16.854 1.00 50.88 97 THR A N 1
ATOM 748 C CA . THR A 1 97 ? 37.863 25.898 -18.211 1.00 50.88 97 THR A CA 1
ATOM 749 C C . THR A 1 97 ? 38.287 27.365 -18.317 1.00 50.88 97 THR A C 1
ATOM 751 O O . THR A 1 97 ? 38.815 27.760 -19.354 1.00 50.88 97 THR A O 1
ATOM 75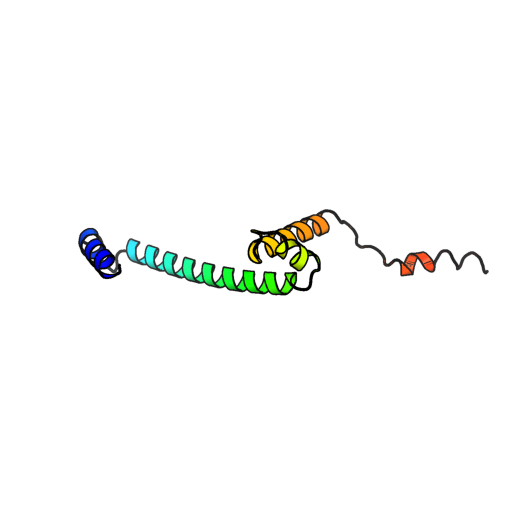4 N N . SER A 1 98 ? 38.069 28.181 -17.280 1.00 50.53 98 SER A N 1
ATOM 755 C CA . SER A 1 98 ? 38.460 29.601 -17.281 1.00 50.53 98 SER A CA 1
ATOM 756 C C . SER A 1 98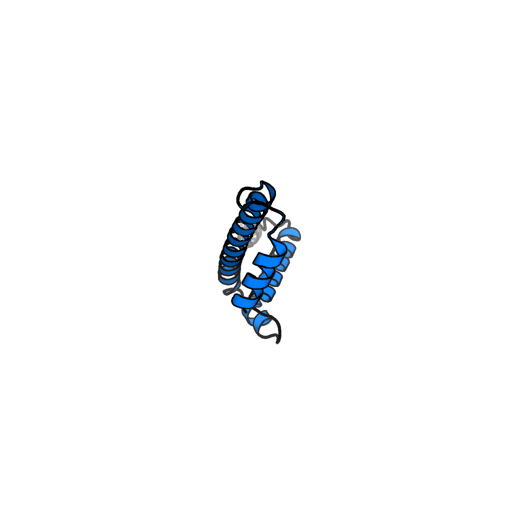 ? 39.920 29.797 -16.858 1.00 50.53 98 SER A C 1
ATOM 758 O O . SER A 1 98 ? 40.657 30.567 -17.476 1.00 50.53 98 SER A O 1
ATOM 760 N N . ASP A 1 99 ? 40.375 29.053 -15.848 1.00 50.47 99 ASP A N 1
ATOM 761 C CA . ASP A 1 99 ? 41.654 29.354 -15.195 1.00 50.47 99 ASP A CA 1
ATOM 762 C C . ASP A 1 99 ? 42.875 28.770 -15.923 1.00 50.47 99 ASP A C 1
ATOM 764 O O . ASP A 1 99 ? 43.993 29.239 -15.721 1.00 50.47 99 ASP A O 1
ATOM 768 N N . THR A 1 100 ? 42.691 27.818 -16.844 1.00 46.66 100 THR A N 1
ATOM 769 C CA . THR A 1 100 ? 43.795 27.290 -17.667 1.00 46.66 100 THR A CA 1
ATOM 770 C C . THR A 1 100 ? 44.000 28.033 -18.989 1.00 46.66 100 THR A C 1
ATOM 772 O O . THR A 1 100 ? 45.045 27.854 -19.607 1.00 46.66 100 THR A O 1
ATOM 775 N N . MET A 1 101 ? 43.056 28.874 -19.439 1.00 47.31 101 MET A N 1
ATOM 776 C CA . MET A 1 101 ? 43.222 29.662 -20.677 1.00 47.31 101 MET A CA 1
ATOM 777 C C . MET A 1 101 ? 43.687 31.108 -20.449 1.00 47.31 101 MET A C 1
ATOM 779 O O . MET A 1 101 ? 44.165 31.734 -21.391 1.00 47.31 101 MET A O 1
ATOM 783 N N . ASN A 1 102 ? 43.659 31.615 -19.212 1.00 51.94 102 ASN A N 1
ATOM 784 C CA . ASN A 1 102 ? 44.113 32.977 -18.891 1.00 51.94 102 ASN A CA 1
ATOM 785 C C . ASN A 1 102 ? 45.584 33.092 -18.447 1.00 51.94 102 ASN A C 1
ATOM 787 O O . ASN A 1 102 ? 46.018 34.185 -18.097 1.00 51.94 102 ASN A O 1
ATOM 791 N N . LEU A 1 103 ? 46.376 32.013 -18.506 1.00 50.34 103 LEU A N 1
ATOM 792 C CA . LEU A 1 103 ? 47.833 32.072 -18.276 1.00 50.34 103 LEU A CA 1
ATOM 793 C C . LEU A 1 103 ? 48.669 31.894 -19.560 1.00 50.34 103 LEU A C 1
ATOM 795 O O . LEU A 1 103 ? 49.892 31.859 -19.499 1.00 50.34 103 LEU A O 1
ATOM 799 N N . ALA A 1 104 ? 48.034 31.800 -20.735 1.00 51.25 104 ALA A N 1
ATOM 800 C CA . ALA A 1 104 ? 48.738 31.724 -22.023 1.00 51.25 104 ALA A CA 1
ATOM 801 C C . ALA A 1 104 ? 48.693 33.031 -22.838 1.00 51.25 104 ALA A C 1
ATOM 803 O O . ALA A 1 104 ? 49.309 33.102 -23.900 1.00 51.25 104 ALA A O 1
ATOM 804 N N . ILE A 1 105 ? 47.980 34.062 -22.367 1.00 54.16 105 ILE A N 1
ATOM 805 C CA . ILE A 1 105 ? 47.924 35.380 -23.014 1.00 54.16 105 ILE A CA 1
ATOM 806 C C . ILE A 1 105 ? 47.921 36.483 -21.942 1.00 54.16 105 ILE A C 1
ATOM 808 O O . ILE A 1 105 ? 46.884 37.078 -21.660 1.00 54.16 105 ILE A O 1
ATOM 812 N N . SER A 1 106 ? 49.079 36.750 -21.336 1.00 43.62 106 SER A N 1
ATOM 813 C CA . SER A 1 106 ? 49.502 38.105 -20.951 1.00 43.62 106 SER A CA 1
ATOM 814 C C . SER A 1 106 ? 50.997 38.158 -20.672 1.00 43.62 106 SER A C 1
ATOM 816 O O . SER A 1 106 ? 51.559 37.133 -20.231 1.00 43.62 106 SER A O 1
#

Secondary structure (DSSP, 8-state):
-HHHHHHHHHHHGGGS-TT-HHHHHHHHHHHHHHHHHHHHHHHHHHHHHHHTTSHHHHHHHTSTT--HHHHHHHHHHHHHHHHHH-------HHHHTTTTTTTS--

pLDDT: mean 77.01, std 20.14, range [32.66, 98.25]

Sequence (106 aa):
MAEKLSELAEQSYLAISKTSPMTEEVKYHAQELLRLTNRKDQDLAQMIELAEPLPEYEILLSIPGIAETTATSIIGELETFVAFSLPTKSMPLSVLTSDTMNLAIS

Radius of gyration: 27.9 Å; chains: 1; bounding box: 73×53×52 Å